Protein AF-A0A8T5N1W6-F1 (afdb_monomer_lite)

Radius of gyration: 19.92 Å; chains: 1; bounding box: 44×28×56 Å

Sequence (99 aa):
RVCNLGYLVELYEKDNVLGTRCPAENIENYVRKGGDINKTINKACLCNALFAKIGLGSSNEMPIITTGYDFSVVKLLVKKHGLNYTAKNVVDYILQEGN

Secondary structure (DSSP, 8-state):
----S-TTPEEEEETTEEEEE-TTS-HHHHHHTT--GGGGTT---HHHHHHHHTT-S-TT-PPP----S--HHHHHHHHHH-TT--HHHHHHHHTT---

Structure (mmCIF, N/CA/C/O backbone):
data_AF-A0A8T5N1W6-F1
#
_entry.id   AF-A0A8T5N1W6-F1
#
loop_
_atom_site.group_PDB
_atom_site.id
_atom_site.type_symbol
_atom_site.label_atom_id
_atom_site.label_alt_id
_atom_site.label_comp_id
_atom_site.label_asym_id
_atom_site.label_entity_id
_atom_site.label_seq_id
_atom_site.pdbx_PDB_ins_code
_atom_site.Cartn_x
_atom_site.Cartn_y
_atom_site.Cartn_z
_atom_site.occupancy
_atom_site.B_iso_or_equiv
_atom_site.auth_seq_id
_atom_site.auth_comp_id
_atom_site.auth_asym_id
_atom_site.auth_atom_id
_atom_site.pdbx_PDB_model_num
ATOM 1 N N . ARG A 1 1 ? -4.713 4.944 -11.720 1.00 81.31 1 ARG A N 1
ATOM 2 C CA . ARG A 1 1 ? -3.497 4.094 -11.649 1.00 81.31 1 ARG A CA 1
ATOM 3 C C . ARG A 1 1 ? -2.302 4.926 -12.100 1.00 81.31 1 ARG A C 1
ATOM 5 O O . ARG A 1 1 ? -2.075 5.057 -13.295 1.00 81.31 1 ARG A O 1
ATOM 12 N N . VAL A 1 2 ? -1.636 5.581 -11.151 1.00 88.31 2 VAL A N 1
ATOM 13 C CA . VAL A 1 2 ? -0.473 6.456 -11.357 1.00 88.31 2 VAL A CA 1
ATOM 14 C C . VAL A 1 2 ? 0.494 6.178 -10.208 1.00 88.31 2 VAL A C 1
ATOM 16 O O . VAL A 1 2 ? 0.053 5.906 -9.096 1.00 88.31 2 VAL A O 1
ATOM 19 N N . CYS A 1 3 ? 1.794 6.206 -10.488 1.00 92.75 3 CYS A N 1
ATOM 20 C CA . CYS A 1 3 ? 2.850 6.152 -9.482 1.00 92.75 3 CYS A CA 1
ATOM 21 C C . CYS A 1 3 ? 3.861 7.248 -9.816 1.00 92.75 3 CYS A C 1
ATOM 23 O O . CYS A 1 3 ? 4.712 7.061 -10.681 1.00 92.75 3 CYS A O 1
ATOM 25 N N . ASN A 1 4 ? 3.731 8.399 -9.164 1.00 91.31 4 ASN A N 1
ATOM 26 C CA . ASN A 1 4 ? 4.580 9.576 -9.369 1.00 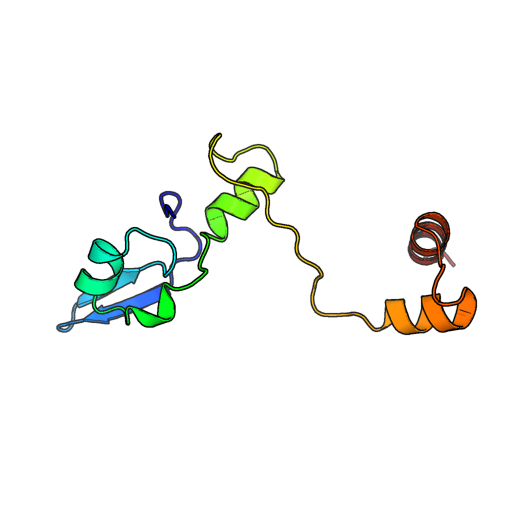91.31 4 ASN A CA 1
ATOM 27 C C . ASN A 1 4 ? 5.483 9.882 -8.163 1.00 91.31 4 ASN A C 1
ATOM 29 O O . ASN A 1 4 ? 6.473 10.580 -8.337 1.00 91.31 4 ASN A O 1
ATOM 33 N N . LEU A 1 5 ? 5.182 9.346 -6.973 1.00 93.62 5 LEU A N 1
ATOM 34 C CA . LEU A 1 5 ? 6.029 9.514 -5.785 1.00 93.62 5 LEU A CA 1
ATOM 35 C C . LEU A 1 5 ? 7.218 8.543 -5.743 1.00 93.62 5 LEU A C 1
ATOM 37 O O . LEU A 1 5 ? 8.316 8.921 -5.357 1.00 93.62 5 LEU A O 1
ATOM 41 N N . GLY A 1 6 ? 7.014 7.280 -6.130 1.00 93.31 6 GLY A N 1
ATOM 42 C CA . GLY A 1 6 ? 8.107 6.316 -6.297 1.00 93.31 6 GLY A CA 1
ATOM 43 C C . GLY A 1 6 ? 8.794 5.813 -5.014 1.00 93.31 6 GLY A C 1
ATOM 44 O O . GLY A 1 6 ? 9.807 5.134 -5.120 1.00 93.31 6 GLY A O 1
ATOM 45 N N . TYR A 1 7 ? 8.265 6.088 -3.816 1.00 94.50 7 TYR A N 1
ATOM 46 C CA . TYR A 1 7 ? 8.935 5.734 -2.550 1.00 94.50 7 TYR A CA 1
ATOM 47 C C . TYR A 1 7 ? 8.954 4.235 -2.204 1.00 94.50 7 TYR A C 1
ATOM 49 O O . TYR A 1 7 ? 9.821 3.796 -1.459 1.00 94.50 7 TYR A O 1
ATOM 57 N N . LEU A 1 8 ? 7.994 3.451 -2.705 1.00 95.31 8 LEU A N 1
ATOM 58 C CA . LEU A 1 8 ? 7.818 2.018 -2.396 1.00 95.31 8 LEU A CA 1
ATOM 59 C C . LEU A 1 8 ? 7.842 1.164 -3.673 1.00 95.31 8 LEU A C 1
ATOM 61 O O . LEU A 1 8 ? 7.093 0.197 -3.812 1.00 95.31 8 LEU A O 1
ATOM 65 N N . VAL A 1 9 ? 8.639 1.584 -4.655 1.00 95.88 9 VAL A N 1
ATOM 66 C CA . VAL A 1 9 ? 8.863 0.830 -5.894 1.00 95.88 9 VAL A CA 1
ATOM 67 C C . VAL A 1 9 ? 9.607 -0.472 -5.612 1.00 95.88 9 VAL A C 1
ATOM 69 O O . VAL A 1 9 ? 10.410 -0.557 -4.686 1.00 95.88 9 VAL A O 1
ATOM 72 N N . GLU A 1 10 ? 9.365 -1.482 -6.443 1.00 95.31 10 GLU A N 1
ATOM 73 C CA . GLU A 1 10 ? 10.185 -2.691 -6.455 1.00 95.31 10 GLU A CA 1
ATOM 74 C C . GLU A 1 10 ? 11.413 -2.472 -7.346 1.00 95.31 10 GLU A C 1
ATOM 76 O O . GLU A 1 10 ? 11.319 -1.878 -8.428 1.00 95.31 10 GLU A O 1
ATOM 81 N N . LEU A 1 11 ? 12.565 -2.960 -6.884 1.00 96.31 11 LEU A N 1
ATOM 82 C CA . LEU A 1 11 ? 13.760 -3.080 -7.710 1.00 96.31 11 LEU A CA 1
ATOM 83 C C . LEU A 1 11 ? 13.605 -4.282 -8.641 1.00 96.31 11 LEU A C 1
ATOM 85 O O . LEU A 1 11 ? 13.064 -5.319 -8.256 1.00 96.31 11 LEU A O 1
ATOM 89 N N . TYR A 1 12 ? 14.086 -4.142 -9.868 1.00 95.19 12 TYR A N 1
ATOM 90 C CA . TYR A 1 12 ? 14.162 -5.239 -10.821 1.00 95.19 12 TYR A CA 1
ATOM 91 C C . TYR A 1 12 ? 15.452 -5.140 -11.628 1.00 95.19 12 TYR A C 1
ATOM 93 O O . TYR A 1 12 ? 16.041 -4.066 -11.751 1.00 95.19 12 TYR A O 1
ATOM 101 N N . GLU A 1 13 ? 15.851 -6.262 -12.210 1.00 95.69 13 GLU A N 1
ATOM 102 C CA . GLU A 1 13 ? 16.930 -6.328 -13.184 1.00 95.69 13 GLU A CA 1
ATOM 103 C C . GLU A 1 13 ? 16.361 -6.766 -14.533 1.00 95.69 13 GLU A C 1
ATOM 105 O O . GLU A 1 13 ? 15.519 -7.667 -14.604 1.00 95.69 13 GLU A O 1
ATOM 110 N N . LYS A 1 14 ? 16.789 -6.103 -15.605 1.00 91.56 14 LYS A N 1
ATOM 111 C CA . LYS A 1 14 ? 16.473 -6.474 -16.984 1.00 91.56 14 LYS A CA 1
ATOM 112 C C . LYS A 1 14 ? 17.664 -6.132 -17.864 1.00 91.56 14 LYS A C 1
ATOM 114 O O . LYS A 1 14 ? 18.158 -5.015 -17.789 1.00 91.56 14 LYS A O 1
ATOM 119 N N . ASP A 1 15 ? 18.098 -7.071 -18.698 1.00 93.62 15 ASP A N 1
ATOM 120 C CA . ASP A 1 15 ? 19.219 -6.876 -19.628 1.00 93.62 15 ASP A CA 1
ATOM 121 C C . ASP A 1 15 ? 20.505 -6.381 -18.920 1.00 93.62 15 ASP A C 1
ATOM 123 O O . ASP A 1 15 ? 21.223 -5.531 -19.439 1.00 93.62 15 ASP A O 1
ATOM 127 N N . ASN A 1 16 ? 20.782 -6.900 -17.712 1.00 94.69 16 ASN A N 1
ATOM 128 C CA . ASN A 1 16 ? 21.859 -6.467 -16.801 1.00 94.69 16 ASN A CA 1
ATOM 129 C C . ASN A 1 16 ? 21.767 -4.998 -16.334 1.00 94.69 16 ASN A C 1
ATOM 131 O O . ASN A 1 16 ? 22.749 -4.420 -15.866 1.00 94.69 16 ASN A O 1
ATOM 135 N N . VAL A 1 17 ? 20.592 -4.373 -16.453 1.00 95.50 17 VAL A N 1
ATOM 136 C CA . VAL A 1 17 ? 20.310 -3.019 -15.967 1.00 95.50 17 VAL A CA 1
ATOM 137 C C . VAL A 1 17 ? 19.364 -3.094 -14.775 1.00 95.50 17 VAL A C 1
ATOM 139 O O . VAL A 1 17 ? 18.253 -3.623 -14.868 1.00 95.50 17 VAL A O 1
ATOM 142 N N . LEU A 1 18 ? 19.796 -2.520 -13.652 1.00 96.75 18 LEU A N 1
ATOM 143 C CA . LEU A 1 18 ? 18.947 -2.317 -12.484 1.00 96.75 18 LEU A CA 1
ATOM 144 C C . LEU A 1 18 ? 17.986 -1.150 -12.721 1.00 96.75 18 LEU A C 1
ATOM 146 O O . LEU A 1 18 ? 18.374 -0.086 -13.205 1.00 96.75 18 LEU A O 1
ATOM 150 N N . GLY A 1 19 ? 16.729 -1.338 -12.339 1.00 95.75 19 GLY A N 1
ATOM 151 C CA . GLY A 1 19 ? 15.694 -0.322 -12.451 1.00 95.75 19 GLY A CA 1
ATOM 152 C C . GLY A 1 19 ? 14.651 -0.422 -11.349 1.00 95.75 19 GLY A C 1
ATOM 153 O O . GLY A 1 19 ? 14.687 -1.300 -10.487 1.00 95.75 19 GLY A O 1
ATOM 154 N N . THR A 1 20 ? 13.690 0.497 -11.396 1.00 96.56 20 THR A N 1
ATOM 155 C CA . THR A 1 20 ? 12.548 0.539 -10.481 1.00 96.56 20 THR A CA 1
ATOM 156 C C . THR A 1 20 ? 11.236 0.456 -11.245 1.00 96.56 20 THR A C 1
ATOM 158 O O . THR A 1 20 ? 11.047 1.061 -12.311 1.00 96.56 20 THR A O 1
ATOM 161 N N . ARG A 1 21 ? 10.286 -0.289 -10.691 1.00 96.50 21 ARG A N 1
ATOM 162 C CA . ARG A 1 21 ? 8.931 -0.371 -11.234 1.00 96.50 21 ARG A CA 1
ATOM 163 C C . ARG A 1 21 ? 7.898 -0.410 -10.122 1.00 96.50 21 ARG A C 1
ATOM 165 O O . ARG A 1 21 ? 8.196 -0.725 -8.976 1.00 96.50 21 ARG A O 1
ATOM 172 N N . CYS A 1 22 ? 6.666 -0.064 -10.455 1.00 97.31 22 CYS A N 1
ATOM 173 C CA . CYS A 1 22 ? 5.532 -0.152 -9.554 1.00 97.31 22 CYS A CA 1
ATOM 174 C C . CYS A 1 22 ? 4.384 -0.857 -10.274 1.00 97.31 22 CYS A C 1
ATOM 176 O O . CYS A 1 22 ? 3.946 -0.376 -11.317 1.00 97.31 22 CYS A O 1
ATOM 178 N N . PRO A 1 23 ? 3.786 -1.915 -9.705 1.00 96.62 23 PRO A N 1
ATOM 179 C CA . PRO A 1 23 ? 2.591 -2.534 -10.277 1.00 96.62 23 PRO A CA 1
ATOM 180 C C . PRO A 1 23 ? 1.382 -1.591 -10.407 1.00 96.62 23 PRO A C 1
ATOM 182 O O . PRO A 1 23 ? 0.382 -1.968 -11.013 1.00 96.62 23 PRO A O 1
ATOM 185 N N . ALA A 1 24 ? 1.443 -0.373 -9.861 1.00 94.94 24 ALA A N 1
ATOM 186 C CA . ALA A 1 24 ? 0.419 0.661 -9.981 1.00 94.94 24 ALA A CA 1
ATOM 187 C C . ALA A 1 24 ? 0.795 1.839 -10.904 1.00 94.94 24 ALA A C 1
ATOM 189 O O . ALA A 1 24 ? 0.016 2.789 -11.013 1.00 94.94 24 ALA A O 1
ATOM 190 N N . GLU A 1 25 ? 1.955 1.808 -11.568 1.00 94.88 25 GLU A N 1
ATOM 191 C CA . GLU A 1 25 ? 2.265 2.764 -12.641 1.00 94.88 25 GLU A CA 1
ATOM 192 C C . GLU A 1 25 ? 1.440 2.464 -13.907 1.00 94.88 25 GLU A C 1
ATOM 194 O O . GLU A 1 25 ? 0.640 1.537 -13.924 1.00 94.88 25 GLU A O 1
ATOM 199 N N . ASN A 1 26 ? 1.601 3.231 -14.986 1.00 94.69 26 ASN A N 1
ATOM 200 C CA . ASN A 1 26 ? 0.956 2.922 -16.271 1.00 94.69 26 ASN A CA 1
ATOM 201 C C . ASN A 1 26 ? 1.291 1.476 -16.755 1.00 94.69 26 ASN A C 1
ATOM 203 O O . ASN A 1 26 ? 2.414 1.013 -16.570 1.00 94.69 26 ASN A O 1
ATOM 207 N N . ILE A 1 27 ? 0.324 0.739 -17.346 1.00 96.69 27 ILE A N 1
ATOM 208 C CA . ILE A 1 27 ? 0.508 -0.682 -17.752 1.00 96.69 27 ILE A CA 1
ATOM 209 C C . ILE A 1 27 ? 1.682 -0.817 -18.723 1.00 96.69 27 ILE A C 1
ATOM 211 O O . ILE A 1 27 ? 2.557 -1.651 -18.506 1.00 96.69 27 ILE A O 1
ATOM 215 N N . GLU A 1 28 ? 1.713 0.015 -19.762 1.00 96.56 28 GLU A N 1
ATOM 216 C CA . GLU A 1 28 ? 2.723 -0.040 -20.818 1.00 96.56 28 GLU A CA 1
ATOM 217 C C . GLU A 1 28 ? 4.117 0.213 -20.247 1.00 96.56 28 GLU A C 1
ATOM 219 O O . GLU A 1 28 ? 5.059 -0.508 -20.567 1.00 96.56 28 GLU A O 1
ATOM 224 N N . ASN A 1 29 ? 4.245 1.174 -19.324 1.00 95.50 29 ASN A N 1
ATOM 225 C CA . ASN A 1 29 ? 5.505 1.413 -18.624 1.00 95.50 29 ASN A CA 1
ATOM 226 C C . ASN A 1 29 ? 5.935 0.209 -17.777 1.00 95.50 29 ASN A C 1
ATOM 228 O O . ASN A 1 29 ? 7.092 -0.199 -17.865 1.00 95.50 29 ASN A O 1
ATOM 232 N N . TYR A 1 30 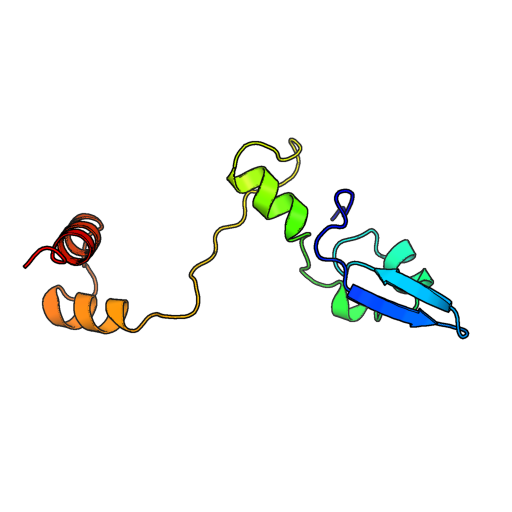? 5.023 -0.395 -17.009 1.00 96.56 30 TYR A N 1
ATOM 233 C CA . TYR A 1 30 ? 5.324 -1.578 -16.196 1.00 96.56 30 TYR A CA 1
ATOM 234 C C . TYR A 1 30 ? 5.789 -2.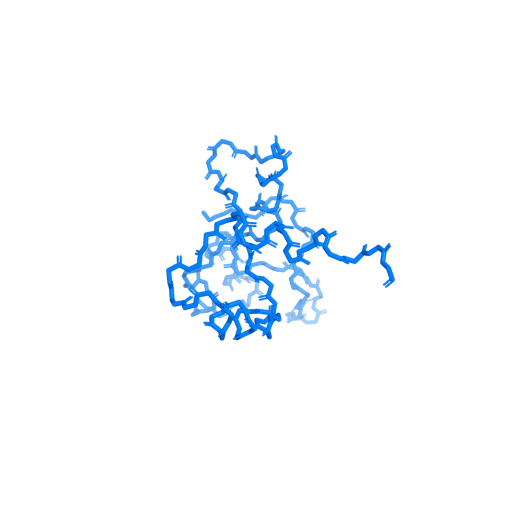770 -17.052 1.00 96.56 30 TYR A C 1
ATOM 236 O O . TYR A 1 30 ? 6.802 -3.399 -16.743 1.00 96.56 30 TYR A O 1
ATOM 244 N N . VAL A 1 31 ? 5.097 -3.050 -18.162 1.00 96.69 31 VAL A N 1
ATOM 245 C CA . VAL A 1 31 ? 5.430 -4.154 -19.081 1.00 96.69 31 VAL A CA 1
ATOM 246 C C . VAL A 1 31 ? 6.734 -3.879 -19.833 1.00 96.69 31 VAL A C 1
ATOM 248 O O . VAL A 1 31 ? 7.592 -4.756 -19.924 1.00 96.69 31 VAL A O 1
ATOM 251 N N . ARG A 1 32 ? 6.960 -2.643 -20.298 1.00 95.50 32 ARG A N 1
ATOM 252 C CA . ARG A 1 32 ? 8.228 -2.230 -20.927 1.00 95.50 32 ARG A CA 1
ATOM 253 C C . ARG A 1 32 ? 9.426 -2.461 -20.000 1.00 95.50 32 ARG A C 1
ATOM 255 O O . ARG A 1 32 ? 10.487 -2.897 -20.455 1.00 95.50 32 ARG A O 1
ATOM 262 N N . LYS A 1 33 ? 9.230 -2.259 -18.695 1.00 95.44 33 LYS A N 1
ATOM 263 C CA . LYS A 1 33 ? 10.183 -2.557 -17.612 1.00 95.44 33 LYS A CA 1
ATOM 264 C C . LYS A 1 33 ? 10.269 -4.054 -17.245 1.00 95.44 33 LYS A C 1
ATOM 266 O O . LYS A 1 33 ? 10.838 -4.411 -16.219 1.00 95.44 33 LYS A O 1
ATOM 271 N N . GLY A 1 34 ? 9.705 -4.952 -18.055 1.00 95.06 34 GLY A N 1
ATOM 272 C CA . GLY A 1 34 ? 9.761 -6.404 -17.843 1.00 95.06 34 GLY A CA 1
ATOM 273 C C . GLY A 1 34 ? 8.834 -6.917 -16.738 1.00 95.06 34 GLY A C 1
ATOM 274 O O . GLY A 1 34 ? 9.095 -7.971 -16.161 1.00 95.06 34 GLY A O 1
ATOM 275 N N . GLY A 1 35 ? 7.804 -6.153 -16.374 1.00 95.81 35 GLY A N 1
ATOM 276 C CA . GLY A 1 35 ? 6.778 -6.586 -15.433 1.00 95.81 35 GLY A CA 1
ATOM 277 C C . GLY A 1 35 ? 5.729 -7.495 -16.083 1.00 95.81 35 GLY A C 1
ATOM 278 O O . GLY A 1 35 ? 5.383 -7.324 -17.249 1.00 95.81 35 GLY A O 1
ATOM 279 N N . ASP A 1 36 ? 5.190 -8.439 -15.311 1.00 96.88 36 ASP A N 1
ATOM 280 C CA . ASP A 1 36 ? 4.076 -9.302 -15.729 1.00 96.88 36 ASP A CA 1
ATOM 281 C C . ASP A 1 36 ? 2.747 -8.532 -15.679 1.00 96.88 36 ASP A C 1
ATOM 283 O O . ASP A 1 36 ? 2.345 -8.040 -14.622 1.00 96.88 36 ASP A O 1
ATOM 287 N N . ILE A 1 37 ? 2.028 -8.460 -16.803 1.00 97.50 37 ILE A N 1
ATOM 288 C CA . ILE A 1 37 ? 0.738 -7.766 -16.894 1.00 97.50 37 ILE A CA 1
ATOM 289 C C . ILE A 1 37 ? -0.272 -8.249 -15.841 1.00 97.50 37 ILE A C 1
ATOM 291 O O . ILE A 1 37 ? -1.033 -7.436 -15.316 1.00 97.50 37 ILE A O 1
ATOM 295 N N . ASN A 1 38 ? -0.235 -9.518 -15.428 1.00 97.94 38 ASN A N 1
ATOM 296 C CA . ASN A 1 38 ? -1.140 -10.044 -14.401 1.00 97.94 38 ASN A CA 1
ATOM 297 C C . ASN A 1 38 ? -0.916 -9.386 -13.034 1.00 97.94 38 ASN A C 1
ATOM 299 O O . ASN A 1 38 ? -1.857 -9.205 -12.259 1.00 97.94 38 ASN A O 1
ATOM 303 N N . LYS A 1 39 ? 0.311 -8.932 -12.750 1.00 96.50 39 LYS A N 1
ATOM 304 C CA . LYS A 1 39 ? 0.619 -8.197 -11.518 1.00 96.50 39 LYS A CA 1
ATOM 305 C C . LYS A 1 39 ? 0.030 -6.791 -11.493 1.00 96.50 39 LYS A C 1
ATOM 307 O O . LYS A 1 39 ? 0.063 -6.174 -10.435 1.00 96.50 39 LYS A O 1
ATOM 312 N N . THR A 1 40 ? -0.532 -6.294 -12.595 1.00 95.94 40 THR A N 1
ATOM 313 C CA . THR A 1 40 ? -1.142 -4.955 -12.686 1.00 95.94 40 THR A CA 1
ATOM 314 C C . THR A 1 40 ? -2.613 -4.907 -12.273 1.00 95.94 40 THR A C 1
ATOM 316 O O . THR A 1 40 ? -3.136 -3.831 -11.970 1.00 95.94 40 THR A O 1
ATOM 319 N N . ILE A 1 41 ? -3.272 -6.067 -12.233 1.00 95.88 41 ILE A N 1
ATOM 320 C CA . ILE A 1 41 ? -4.710 -6.192 -12.000 1.00 95.88 41 ILE A CA 1
ATOM 321 C C . ILE A 1 41 ? -5.048 -5.770 -10.566 1.00 95.88 41 ILE A C 1
ATOM 323 O O . ILE A 1 41 ? -4.406 -6.206 -9.606 1.00 95.88 41 ILE A O 1
ATOM 327 N N . ASN A 1 42 ? -6.068 -4.915 -10.428 1.00 92.69 42 ASN A N 1
ATOM 328 C CA . ASN A 1 42 ? -6.564 -4.391 -9.150 1.00 92.69 42 ASN A CA 1
ATOM 329 C C . ASN A 1 42 ? -5.470 -3.771 -8.263 1.00 92.69 42 ASN A C 1
ATOM 331 O O . ASN A 1 42 ? -5.532 -3.842 -7.035 1.00 92.69 42 ASN A O 1
ATOM 335 N N . LYS A 1 43 ? -4.441 -3.169 -8.874 1.00 92.50 43 LYS A N 1
ATOM 336 C CA . LYS A 1 43 ? -3.372 -2.480 -8.144 1.00 92.50 43 LYS A CA 1
ATOM 337 C C . LYS A 1 43 ? -3.611 -0.979 -8.057 1.00 92.50 43 LYS A C 1
ATOM 339 O O . LYS A 1 43 ? -3.889 -0.314 -9.055 1.00 92.50 43 LYS A O 1
ATOM 344 N N . ALA A 1 44 ? -3.392 -0.448 -6.859 1.00 91.25 44 ALA A N 1
ATOM 345 C CA . ALA A 1 44 ? -3.312 0.976 -6.561 1.00 91.25 44 ALA A CA 1
ATOM 346 C C . ALA A 1 44 ? -1.918 1.318 -6.010 1.00 91.25 44 ALA A C 1
ATOM 348 O O . ALA A 1 44 ? -1.224 0.447 -5.480 1.00 91.25 44 ALA A O 1
ATOM 349 N N . CYS A 1 45 ? -1.481 2.570 -6.167 1.00 94.06 45 CYS A N 1
ATOM 350 C CA . CYS A 1 45 ? -0.168 2.998 -5.688 1.00 94.06 45 CYS A CA 1
ATOM 351 C C . CYS A 1 45 ? -0.236 3.257 -4.182 1.00 94.06 45 CYS A C 1
ATOM 353 O O . CYS A 1 45 ? -0.945 4.159 -3.737 1.00 94.06 45 CYS A O 1
ATOM 355 N N . LEU A 1 46 ? 0.512 2.471 -3.403 1.00 93.06 46 LEU A N 1
ATOM 356 C CA . LEU A 1 46 ? 0.514 2.572 -1.945 1.00 93.06 46 LEU A CA 1
ATOM 357 C C . LEU A 1 46 ? 1.069 3.918 -1.459 1.00 93.06 46 LEU A C 1
ATOM 359 O O . LEU A 1 46 ? 0.479 4.515 -0.567 1.00 93.06 46 LEU A O 1
ATOM 363 N N . CYS A 1 47 ? 2.148 4.430 -2.065 1.00 94.75 47 CYS A N 1
ATOM 364 C CA . CYS A 1 47 ? 2.727 5.734 -1.706 1.00 94.75 47 CYS A CA 1
ATOM 365 C C . CYS A 1 47 ? 1.679 6.842 -1.786 1.00 94.75 47 CYS A C 1
ATOM 367 O O . CYS A 1 47 ? 1.469 7.597 -0.842 1.00 94.75 47 CYS A O 1
ATOM 369 N N . ASN A 1 48 ? 0.990 6.888 -2.917 1.00 94.50 48 ASN A N 1
ATOM 370 C CA . ASN A 1 48 ? 0.012 7.911 -3.217 1.00 94.50 48 ASN A CA 1
ATOM 371 C C . ASN A 1 48 ? -1.209 7.806 -2.293 1.00 94.50 48 ASN A C 1
ATOM 373 O O . ASN A 1 48 ? -1.657 8.804 -1.734 1.00 94.50 48 ASN A O 1
ATOM 377 N N . ALA A 1 49 ? -1.690 6.587 -2.042 1.00 93.69 49 ALA A N 1
ATOM 378 C CA . ALA A 1 49 ? -2.814 6.361 -1.141 1.00 93.69 49 ALA A CA 1
ATOM 379 C C . ALA A 1 49 ? -2.478 6.674 0.335 1.00 93.69 49 ALA A C 1
ATOM 381 O O . ALA A 1 49 ? -3.346 7.127 1.084 1.00 93.69 49 ALA A O 1
ATOM 382 N N . LEU A 1 50 ? -1.221 6.478 0.757 1.00 93.94 50 LEU A N 1
ATOM 383 C CA . LEU A 1 50 ? -0.728 6.900 2.074 1.00 93.94 50 LEU A CA 1
ATOM 384 C C . LEU A 1 50 ? -0.658 8.428 2.189 1.00 93.94 50 LEU A C 1
ATOM 386 O O . LEU A 1 50 ? -1.081 8.981 3.199 1.00 93.94 50 LEU A O 1
ATOM 390 N N . PHE A 1 51 ? -0.190 9.122 1.151 1.00 94.19 51 PHE A N 1
ATOM 391 C CA . PHE A 1 51 ? -0.167 10.587 1.135 1.00 94.19 51 PHE A CA 1
ATOM 392 C C . PHE A 1 51 ? -1.583 11.172 1.131 1.00 94.19 51 PHE A C 1
ATOM 394 O O . PHE A 1 51 ? -1.871 12.092 1.895 1.00 94.19 51 PHE A O 1
ATOM 401 N N . ALA A 1 52 ? -2.505 10.583 0.365 1.00 94.06 52 ALA A N 1
ATOM 402 C CA . ALA A 1 52 ? -3.920 10.941 0.410 1.00 94.06 52 ALA A CA 1
ATOM 403 C C . ALA A 1 52 ? -4.517 10.769 1.818 1.00 94.06 52 ALA A C 1
ATOM 405 O O . ALA A 1 52 ? -5.283 11.620 2.267 1.00 94.06 52 ALA A O 1
ATOM 406 N N . LYS A 1 53 ? -4.119 9.724 2.560 1.00 93.50 53 LYS A N 1
ATOM 407 C CA . LYS A 1 53 ? -4.584 9.481 3.937 1.00 93.50 53 LYS A CA 1
ATOM 408 C C . LYS A 1 53 ? -4.221 10.603 4.914 1.00 93.50 53 LYS A C 1
ATOM 410 O O . LYS A 1 53 ? -4.992 10.849 5.838 1.00 93.50 53 LYS A O 1
ATOM 415 N N . ILE A 1 54 ? -3.096 11.281 4.702 1.00 93.81 54 ILE A N 1
ATOM 416 C CA . ILE A 1 54 ? -2.633 12.404 5.533 1.00 93.81 54 ILE A CA 1
ATOM 417 C C . ILE A 1 54 ? -2.944 13.780 4.922 1.00 93.81 54 ILE A C 1
ATOM 419 O O . ILE A 1 54 ? -2.418 14.786 5.385 1.00 93.81 54 ILE A O 1
ATOM 423 N N . GLY A 1 55 ? -3.784 13.843 3.882 1.00 92.25 55 GLY A N 1
ATOM 424 C CA . GLY A 1 55 ? -4.180 15.103 3.242 1.00 92.25 55 GLY A CA 1
ATOM 425 C C . GLY A 1 55 ? -3.145 15.697 2.279 1.00 92.25 55 GLY A C 1
ATOM 426 O O . GLY A 1 55 ? -3.289 16.845 1.877 1.00 92.25 55 GLY A O 1
ATOM 427 N N . LEU A 1 56 ? -2.121 14.930 1.889 1.00 92.00 56 LEU A N 1
ATOM 428 C CA . LEU A 1 56 ? -1.068 15.339 0.945 1.00 92.00 56 LEU A CA 1
ATOM 429 C C . LEU A 1 56 ? -1.190 14.658 -0.432 1.00 92.00 56 LEU A C 1
ATOM 431 O O . LEU A 1 56 ? -0.261 14.706 -1.237 1.00 92.00 56 LEU A O 1
ATOM 435 N N . GLY A 1 57 ? -2.300 13.967 -0.693 1.00 84.19 57 GLY A N 1
ATOM 436 C CA . GLY A 1 57 ? -2.552 13.289 -1.966 1.00 84.19 57 GLY A CA 1
ATOM 437 C C . GLY A 1 57 ? -3.040 14.237 -3.060 1.00 84.19 57 GLY A C 1
ATOM 438 O O . GLY A 1 57 ? -3.522 15.336 -2.793 1.00 84.19 57 GLY A O 1
ATOM 439 N N . SER A 1 58 ? -2.952 13.785 -4.309 1.00 80.38 58 SER A N 1
ATOM 440 C CA . SER A 1 58 ? -3.599 14.474 -5.429 1.00 80.38 58 SER A CA 1
ATOM 441 C C . SER A 1 58 ? -5.119 14.230 -5.424 1.00 80.38 58 SER A C 1
ATOM 443 O O . SER A 1 58 ? -5.592 13.231 -4.885 1.00 80.38 58 SER A O 1
ATOM 445 N N . SER A 1 59 ? -5.906 15.123 -6.036 1.00 71.12 59 SER A N 1
ATOM 446 C CA . SER A 1 59 ? -7.384 15.095 -5.983 1.00 71.12 59 SER A CA 1
ATOM 447 C C . SER A 1 59 ? -8.036 13.811 -6.515 1.00 71.12 59 SER A C 1
ATOM 449 O O . SER A 1 59 ? -9.186 13.528 -6.192 1.00 71.12 59 SER A O 1
ATOM 451 N N . ASN A 1 60 ? -7.312 13.025 -7.313 1.00 78.44 60 ASN A N 1
ATOM 452 C CA . ASN A 1 60 ? -7.809 11.797 -7.935 1.00 78.44 60 ASN A CA 1
ATOM 453 C C . ASN A 1 60 ? -7.411 10.522 -7.169 1.00 78.44 60 ASN A C 1
ATOM 455 O O . ASN A 1 60 ? -7.603 9.416 -7.679 1.00 78.44 60 ASN A O 1
ATOM 459 N N . GLU A 1 61 ? -6.825 10.649 -5.976 1.00 81.25 61 GLU A N 1
ATOM 460 C CA . GLU A 1 61 ? -6.278 9.522 -5.223 1.00 81.25 61 GLU A CA 1
ATOM 461 C C . GLU A 1 61 ? -7.006 9.322 -3.906 1.00 81.25 61 GLU A C 1
ATOM 463 O O . GLU A 1 61 ? -7.034 10.187 -3.033 1.00 81.25 61 GLU A O 1
ATOM 468 N N . MET A 1 62 ? -7.605 8.142 -3.764 1.00 87.44 62 MET A N 1
ATOM 469 C CA . MET A 1 62 ? -8.329 7.795 -2.553 1.00 87.44 62 MET A CA 1
ATOM 470 C C . MET A 1 62 ? -7.353 7.462 -1.417 1.00 87.44 62 MET A C 1
ATOM 472 O O . MET A 1 62 ? -6.355 6.768 -1.645 1.00 87.44 62 MET A O 1
ATOM 476 N N . PRO A 1 63 ? -7.652 7.897 -0.181 1.00 91.50 63 PRO A N 1
ATOM 477 C CA . PRO A 1 63 ? -6.880 7.508 0.987 1.00 91.50 63 PRO A CA 1
ATOM 478 C C . PRO A 1 63 ? -6.994 6.000 1.223 1.00 91.50 63 PRO A C 1
ATOM 480 O O . PRO A 1 63 ? -8.085 5.429 1.149 1.00 91.50 63 PRO A O 1
ATOM 483 N N . ILE A 1 64 ? -5.876 5.351 1.551 1.00 91.50 64 ILE A N 1
ATOM 484 C CA . ILE A 1 64 ? -5.902 3.940 1.948 1.00 91.50 64 ILE A CA 1
ATOM 485 C C . ILE A 1 64 ? -6.435 3.789 3.376 1.00 91.50 64 ILE A C 1
ATOM 487 O O . ILE A 1 64 ? -6.117 4.571 4.275 1.00 91.50 64 ILE A O 1
ATOM 491 N N . ILE A 1 65 ? -7.228 2.742 3.591 1.00 88.12 65 ILE A N 1
ATOM 492 C CA . ILE A 1 65 ? -7.581 2.244 4.918 1.00 88.12 65 ILE A CA 1
ATOM 493 C C . ILE A 1 65 ? -6.905 0.887 5.063 1.00 88.12 65 ILE A C 1
ATOM 495 O O . ILE A 1 65 ? -7.116 -0.007 4.246 1.00 88.12 65 ILE A O 1
ATOM 499 N N . THR A 1 66 ? -6.070 0.746 6.085 1.00 84.06 66 THR A N 1
ATOM 500 C CA . THR A 1 66 ? -5.412 -0.514 6.424 1.00 84.06 66 THR A CA 1
ATOM 501 C C . THR A 1 66 ? -6.007 -1.047 7.721 1.00 84.06 66 THR A C 1
ATOM 503 O O . THR A 1 66 ? -6.294 -0.290 8.645 1.00 84.06 66 THR A O 1
ATOM 506 N N . THR A 1 67 ? -6.224 -2.357 7.789 1.00 82.81 67 THR A N 1
ATOM 507 C CA . THR A 1 67 ? -6.763 -3.036 8.980 1.00 82.81 67 THR A CA 1
ATOM 508 C C . THR A 1 67 ? -5.670 -3.560 9.912 1.00 82.81 67 THR A C 1
ATOM 510 O O . THR A 1 67 ? -5.980 -4.112 10.960 1.00 82.81 67 THR A O 1
ATOM 513 N N . GLY A 1 68 ? -4.396 -3.419 9.532 1.00 84.00 68 GLY A N 1
ATOM 514 C CA . GLY A 1 68 ? -3.286 -4.081 10.217 1.00 84.00 68 GLY A CA 1
ATOM 515 C C . GLY A 1 68 ? -3.301 -5.602 10.020 1.00 84.00 68 GLY A C 1
ATOM 516 O O . GLY A 1 68 ? -4.038 -6.124 9.181 1.00 84.00 68 GLY A O 1
ATOM 517 N N . TYR A 1 69 ? -2.442 -6.296 10.768 1.00 87.56 69 TYR A N 1
ATOM 518 C CA . TYR A 1 69 ? -2.287 -7.756 10.708 1.00 87.56 69 TYR A CA 1
ATOM 519 C C . TYR A 1 69 ? -2.783 -8.477 11.968 1.00 87.56 69 TYR A C 1
ATOM 521 O O . TYR A 1 69 ? -3.044 -9.677 11.908 1.00 87.56 69 TYR A O 1
ATOM 529 N N . ASP A 1 70 ? -2.915 -7.774 13.097 1.00 88.75 70 ASP A N 1
ATOM 530 C CA . ASP A 1 70 ? -3.379 -8.367 14.348 1.00 88.75 70 ASP A CA 1
ATOM 531 C C . ASP A 1 70 ? -4.869 -8.092 14.575 1.00 88.75 70 ASP A C 1
ATOM 533 O O . ASP A 1 70 ? -5.312 -6.951 14.683 1.00 88.75 70 ASP A O 1
ATOM 537 N N . PHE A 1 71 ? -5.632 -9.177 14.678 1.00 89.62 71 PHE A N 1
ATOM 538 C CA . PHE A 1 71 ? -7.064 -9.174 14.968 1.00 89.62 71 PHE A CA 1
ATOM 539 C C . PHE A 1 71 ? -7.393 -9.930 16.262 1.00 89.62 71 PHE A C 1
ATOM 541 O O . PHE A 1 71 ? -8.558 -10.239 16.526 1.00 89.62 71 PHE A O 1
ATOM 548 N N . SER A 1 72 ? -6.390 -10.262 17.079 1.00 91.44 72 SER A N 1
ATOM 549 C CA . SER A 1 72 ? -6.558 -10.955 18.361 1.00 91.44 72 SER A CA 1
ATOM 550 C C . SER A 1 72 ? -7.542 -10.218 19.280 1.00 91.44 72 SER A C 1
ATOM 552 O O . SER A 1 72 ? -8.445 -10.837 19.850 1.00 91.44 72 SER A O 1
ATOM 554 N N . VAL A 1 73 ? -7.458 -8.885 19.309 1.00 90.31 73 VAL A N 1
ATOM 555 C CA . VAL A 1 73 ? -8.351 -7.981 20.050 1.00 90.31 73 VAL A CA 1
ATOM 556 C C . VAL A 1 73 ? -9.816 -8.142 19.646 1.00 90.31 73 VAL A C 1
ATOM 558 O O . VAL A 1 73 ? -10.696 -8.110 20.505 1.00 90.31 73 VAL A O 1
ATOM 561 N N . VAL A 1 74 ? -10.110 -8.388 18.365 1.00 92.75 74 VAL A N 1
ATOM 562 C CA . VAL A 1 74 ? -11.493 -8.580 17.896 1.00 92.75 74 VAL A CA 1
ATOM 563 C C . VAL A 1 74 ? -12.130 -9.782 18.591 1.00 92.75 74 VAL A C 1
ATOM 565 O O . VAL A 1 74 ? -13.282 -9.709 19.015 1.00 92.75 74 VAL A O 1
ATOM 568 N N . LYS A 1 75 ? -11.374 -10.870 18.799 1.00 94.00 75 LYS A N 1
ATOM 569 C CA . LYS A 1 75 ? -11.873 -12.051 19.525 1.00 94.00 75 LYS A CA 1
ATOM 570 C C . LYS A 1 75 ? -12.216 -11.716 20.977 1.00 94.00 75 LYS A C 1
ATOM 572 O O . LYS A 1 75 ? -13.230 -12.191 21.486 1.00 94.00 75 LYS A O 1
ATOM 577 N N . LEU A 1 76 ? -11.396 -10.895 21.636 1.00 93.56 76 LEU A N 1
ATOM 578 C CA . LEU A 1 76 ? -11.629 -10.450 23.013 1.00 93.56 76 LEU A CA 1
ATOM 579 C C . LEU A 1 76 ? -12.878 -9.568 23.114 1.00 93.56 76 LEU A C 1
ATOM 581 O O . LEU A 1 76 ? -13.722 -9.793 23.982 1.00 93.56 76 LEU A O 1
ATOM 585 N N . LEU A 1 77 ? -13.025 -8.613 22.195 1.00 95.50 77 LEU A N 1
ATOM 586 C CA . LEU A 1 77 ? -14.179 -7.718 22.137 1.00 95.50 77 LEU A CA 1
ATOM 587 C C . LEU A 1 77 ? -15.475 -8.482 21.867 1.00 95.50 77 LEU A C 1
ATOM 589 O O . LEU A 1 77 ? -16.450 -8.284 22.589 1.00 95.50 77 LEU A O 1
ATOM 593 N N . VAL A 1 78 ? -15.475 -9.411 20.906 1.00 97.00 78 VAL A N 1
ATOM 594 C CA . VAL A 1 78 ? -16.642 -10.258 20.612 1.00 97.00 78 VAL A CA 1
ATOM 595 C C . VAL A 1 78 ? -16.985 -11.157 21.800 1.00 97.00 78 VAL A C 1
ATOM 597 O O . VAL A 1 78 ? -18.157 -11.294 22.137 1.00 97.00 78 VAL A O 1
ATOM 600 N N . LYS A 1 79 ? -15.988 -11.727 22.490 1.00 96.44 79 LYS A N 1
ATOM 601 C CA . LYS A 1 79 ? -16.224 -12.529 23.701 1.00 96.44 79 LYS A CA 1
ATOM 602 C C . LYS A 1 79 ? -16.865 -11.707 24.826 1.00 96.44 79 LYS A C 1
ATOM 604 O O . LYS A 1 79 ? -17.693 -12.235 25.560 1.00 96.44 79 LYS A O 1
ATOM 609 N N . LYS A 1 80 ? -16.476 -10.437 24.977 1.00 95.81 80 LYS A N 1
ATOM 610 C CA . LYS A 1 80 ? -16.938 -9.559 26.064 1.00 95.81 80 LYS A CA 1
ATOM 611 C C . LYS A 1 80 ? -18.268 -8.858 25.761 1.00 95.81 80 LYS A C 1
ATOM 613 O O . LYS A 1 80 ? -19.063 -8.664 26.674 1.00 95.81 80 LYS A O 1
ATOM 618 N N . HIS A 1 81 ? -18.503 -8.469 24.509 1.00 96.50 81 HIS A N 1
ATOM 619 C CA . HIS A 1 81 ? -19.606 -7.584 24.109 1.00 96.50 81 HIS A CA 1
ATOM 620 C C . HIS A 1 81 ? -20.508 -8.159 22.998 1.00 96.50 81 HIS A C 1
ATOM 622 O O . HIS A 1 81 ? -21.502 -7.533 22.636 1.00 96.50 81 HIS A O 1
ATOM 628 N N . GLY A 1 82 ? -20.203 -9.348 22.467 1.00 96.25 82 GLY A N 1
ATOM 629 C CA . GLY A 1 82 ? -20.918 -9.957 21.342 1.00 96.25 82 GLY A CA 1
ATOM 630 C C . GLY A 1 82 ? -20.545 -9.351 19.983 1.00 96.25 82 GLY A C 1
ATOM 631 O O . GLY A 1 82 ? -19.683 -8.482 19.883 1.00 96.25 82 GLY A O 1
ATOM 632 N N . LEU A 1 83 ? -21.205 -9.807 18.91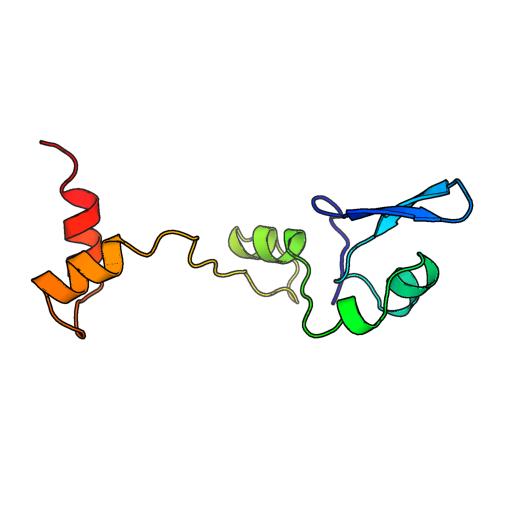1 1.00 95.94 83 LEU A N 1
ATOM 633 C CA . LEU A 1 83 ? -20.956 -9.326 17.538 1.00 95.94 83 LEU A CA 1
ATOM 634 C C . LEU A 1 83 ? -21.367 -7.859 17.307 1.00 95.94 83 LEU A C 1
ATOM 636 O O . LEU A 1 83 ? -20.910 -7.247 16.350 1.00 95.94 83 LEU A O 1
ATOM 640 N N . ASN A 1 84 ? -22.186 -7.291 18.195 1.00 95.81 84 ASN A N 1
ATOM 641 C CA . ASN A 1 84 ? -22.669 -5.909 18.124 1.00 95.81 84 ASN A CA 1
ATOM 642 C C . ASN A 1 84 ? -21.861 -4.960 19.032 1.00 95.81 84 ASN A C 1
ATOM 644 O O . ASN A 1 84 ? -22.410 -3.992 19.560 1.00 95.81 84 ASN A O 1
ATOM 648 N N . TYR A 1 85 ? -20.575 -5.249 19.267 1.00 95.94 85 TYR A N 1
ATOM 649 C CA . TYR A 1 85 ? -19.719 -4.367 20.060 1.00 95.94 85 TYR A CA 1
ATOM 650 C C . TYR A 1 85 ? -19.593 -2.991 19.389 1.00 95.94 85 TYR A C 1
ATOM 652 O O . TYR A 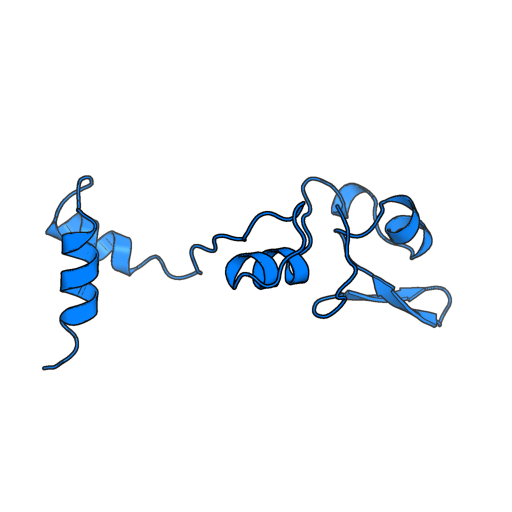1 85 ? -19.548 -2.860 18.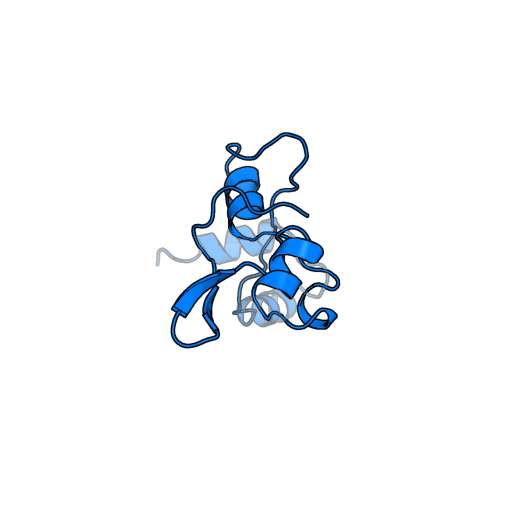167 1.00 95.94 85 TYR A O 1
ATOM 660 N N . THR A 1 86 ? -19.545 -1.941 20.202 1.00 95.94 86 THR A N 1
ATOM 661 C CA . THR A 1 86 ? -19.571 -0.554 19.721 1.00 95.94 86 THR A CA 1
ATOM 662 C C . THR A 1 86 ? -18.166 0.027 19.592 1.00 95.94 86 THR A C 1
ATOM 664 O O . THR A 1 86 ? -17.224 -0.443 20.234 1.00 95.94 86 THR A O 1
ATOM 667 N N . ALA A 1 87 ? -18.028 1.128 18.845 1.00 95.06 87 ALA A N 1
ATOM 668 C CA . ALA A 1 87 ? -16.799 1.926 18.839 1.00 95.06 87 ALA A CA 1
ATOM 669 C C . ALA A 1 87 ? -16.383 2.351 20.260 1.00 95.06 87 ALA A C 1
ATOM 671 O O . ALA A 1 87 ? -15.198 2.343 20.580 1.00 95.06 87 ALA A O 1
ATOM 672 N N . LYS A 1 88 ? -17.351 2.629 21.148 1.00 95.25 88 LYS A N 1
ATOM 673 C CA . LYS A 1 88 ? -17.074 2.910 22.560 1.00 95.25 88 LYS A CA 1
ATOM 674 C C . LYS A 1 88 ? -16.399 1.728 23.263 1.00 95.25 88 LYS A C 1
ATOM 676 O O . LYS A 1 88 ? -15.436 1.950 23.981 1.00 95.25 88 LYS A O 1
ATOM 681 N N . ASN A 1 89 ? -16.836 0.487 23.032 1.00 95.00 89 ASN A N 1
ATOM 682 C CA . ASN A 1 89 ? -16.189 -0.684 23.640 1.00 95.00 89 ASN A CA 1
ATOM 683 C C . ASN A 1 89 ? -14.732 -0.848 23.185 1.00 95.00 89 ASN A C 1
ATOM 685 O O . ASN A 1 89 ? -13.887 -1.237 23.987 1.00 95.00 89 ASN A O 1
ATOM 689 N N . VAL A 1 90 ? -14.440 -0.526 21.921 1.00 93.56 90 VAL A N 1
ATOM 690 C CA . VAL A 1 90 ? -13.070 -0.522 21.384 1.00 93.56 90 VAL A CA 1
ATOM 691 C C . VAL A 1 90 ? -12.228 0.555 22.071 1.00 93.56 90 VAL A C 1
ATOM 693 O O . VAL A 1 90 ? -11.132 0.265 22.538 1.00 93.56 90 VAL A O 1
ATOM 696 N N . VAL A 1 91 ? -12.750 1.781 22.169 1.00 94.19 91 VAL A N 1
ATOM 697 C CA . VAL A 1 91 ? -12.064 2.908 22.823 1.00 94.19 91 VAL A CA 1
ATOM 698 C C . VAL A 1 91 ? -11.807 2.605 24.299 1.00 94.19 91 VAL A C 1
ATOM 700 O O . VAL A 1 91 ? -10.683 2.766 24.760 1.00 94.19 91 VAL A O 1
ATOM 703 N N . ASP A 1 92 ? -12.804 2.093 25.022 1.00 93.69 92 ASP A N 1
ATOM 704 C CA . ASP A 1 92 ? -12.664 1.720 26.433 1.00 93.69 92 ASP A CA 1
ATOM 705 C C . ASP A 1 92 ? -11.609 0.618 26.633 1.00 93.69 92 ASP A C 1
ATOM 707 O O . ASP A 1 92 ? -10.921 0.623 27.647 1.00 93.69 92 ASP A O 1
ATOM 711 N N . TYR A 1 93 ? -11.481 -0.330 25.695 1.00 92.12 93 TYR A N 1
ATOM 712 C CA . TYR A 1 93 ? -10.434 -1.358 25.725 1.00 92.12 93 TYR A CA 1
ATOM 713 C C . TYR A 1 93 ? -9.036 -0.764 25.500 1.00 92.12 93 TYR A C 1
ATOM 715 O O . TYR A 1 93 ? -8.120 -1.087 26.245 1.00 92.12 93 TYR A O 1
ATOM 723 N N . ILE A 1 94 ? -8.877 0.130 24.517 1.00 91.31 94 ILE A N 1
ATOM 724 C CA . ILE A 1 94 ? -7.591 0.795 24.233 1.00 91.31 94 ILE A CA 1
ATOM 725 C C . ILE A 1 94 ? -7.153 1.665 25.420 1.00 91.31 94 ILE A C 1
ATOM 727 O O . ILE A 1 94 ? -5.978 1.699 25.763 1.00 91.31 94 ILE A O 1
ATOM 731 N N . LEU A 1 95 ? -8.099 2.352 26.065 1.00 93.19 95 LEU A N 1
ATOM 732 C CA . LEU A 1 95 ? -7.828 3.240 27.198 1.00 93.19 95 LEU A CA 1
ATOM 733 C C . LEU A 1 95 ? -7.680 2.508 28.544 1.00 93.19 95 LEU A C 1
ATOM 735 O O . LEU A 1 95 ? -7.404 3.159 29.548 1.00 93.19 95 LEU A O 1
ATOM 739 N N . GLN A 1 96 ? -7.870 1.184 28.596 1.00 85.38 96 GLN A N 1
ATOM 740 C CA . GLN A 1 96 ? -7.678 0.396 29.821 1.00 85.38 96 GLN A CA 1
ATOM 741 C C . GLN A 1 96 ? -6.194 0.186 30.181 1.00 85.38 96 GLN A C 1
ATOM 743 O O . GLN A 1 96 ? -5.919 -0.185 31.321 1.00 85.38 96 GLN A O 1
ATOM 748 N N . GLU A 1 97 ? -5.238 0.456 29.280 1.00 52.12 97 GLU A N 1
ATOM 749 C CA . GLU A 1 97 ? -3.803 0.393 29.599 1.00 52.12 97 GLU A CA 1
ATOM 750 C C . GLU A 1 97 ? -3.317 1.669 30.304 1.00 52.12 97 GLU A C 1
ATOM 752 O O . GLU A 1 97 ? -2.906 2.654 29.692 1.00 52.12 97 GLU A O 1
ATOM 757 N N . GLY A 1 98 ? -3.388 1.609 31.634 1.00 56.28 98 GLY A N 1
ATOM 758 C CA . GLY A 1 98 ? -2.862 2.590 32.580 1.00 56.28 98 GLY A CA 1
ATOM 759 C C . GLY A 1 98 ? -2.908 2.118 34.040 1.00 56.28 98 GLY A C 1
ATOM 760 O O . GLY A 1 98 ? -2.941 2.964 34.928 1.00 56.28 98 GLY A O 1
ATOM 761 N N . ASN A 1 99 ? -2.938 0.802 34.288 1.00 38.56 99 ASN A N 1
ATOM 762 C CA . ASN A 1 99 ? -2.821 0.183 35.616 1.00 38.56 99 ASN A CA 1
ATOM 763 C C . ASN A 1 99 ? -1.873 -1.013 35.566 1.00 38.56 99 ASN A C 1
ATOM 765 O O . ASN A 1 99 ? -2.110 -1.891 34.706 1.00 38.56 99 ASN A O 1
#

pLDDT: mean 91.54, std 8.93, range [38.56, 97.94]

Foldseek 3Di:
DADDPQPPWDWDADPNDIDTDDLAHDLVVCVVVVHDSVSNPPDHDPVQLCCVLVVNHDPVHHHDDDPDDDPVVVVVQCVVPNPPRDPVSVVVVVVPPDD